Protein AF-A0A6M0AYS4-F1 (afdb_monomer_lite)

Radius of gyration: 24.59 Å; chains: 1; bounding box: 66×60×46 Å

Foldseek 3Di:
DVVVVVVVLVVLLCCLCPVLVHNVLNVVLVVLLVLLVVQLVPPPQLAPDNVVSVVVSVVLNVVLSVLSSQLSNLVSVCVVPVDPVSVVVNVVSVVVNVVSSVCSNVDDVVSVVNSDPVVVVVVVVVVVVVVVVVVVPPDPPPPPPPPPPDDDD

pLDDT: mean 72.35, std 16.55, range [36.09, 94.44]

Sequence (153 aa):
IGSKISNKSEELYQFICQGLEAPQIADILKVAVEQINARYTSSKIPFSERSVASRWLYACTGEVVTLAILLAAVEGAFKRSGSERLYRTVTWAKLNFEQKLERVLSGTPAELVMSSSDTITELISDYSNAIGEIEQTLPGEERELDEMLYCSC

Secondary structure (DSSP, 8-state):
-HHHHHHHHHHHHHIIIII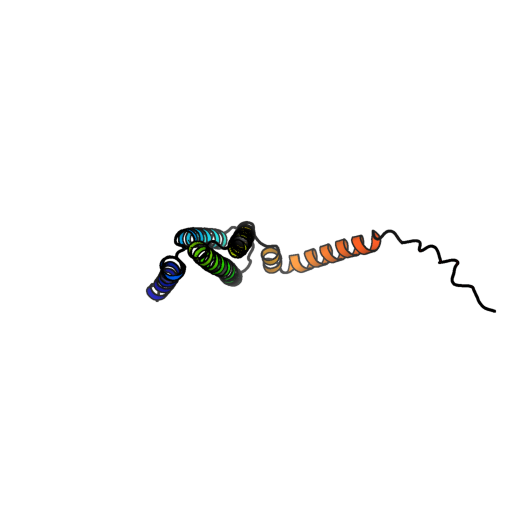SS-HHHHHHHHHHHHHHHHHHHSTT---S-HHHHHHHHHHHHHHHHHHHHHHHHHHHHHHHH--HHHHHHHHHHHHHHHHHHHHHHH--HHHHHHH-HHHHHHHHHHHHHHHHHHHHHS--------TTS----

Structure (mmCIF, N/CA/C/O backbone):
data_AF-A0A6M0AYS4-F1
#
_entry.id   AF-A0A6M0AYS4-F1
#
loop_
_atom_site.group_PDB
_atom_site.id
_atom_site.type_symbol
_atom_site.label_atom_id
_atom_site.label_alt_id
_atom_site.label_comp_id
_atom_site.label_asym_id
_atom_site.label_entity_id
_atom_site.label_seq_id
_atom_site.pdbx_PDB_ins_code
_atom_site.Cartn_x
_atom_site.Cartn_y
_atom_site.Cartn_z
_atom_site.occupancy
_atom_site.B_iso_or_equiv
_atom_site.auth_seq_id
_atom_site.auth_comp_id
_atom_site.auth_asym_id
_atom_site.auth_atom_id
_atom_site.pdbx_PDB_model_num
ATOM 1 N N . ILE A 1 1 ? -16.126 2.113 -22.157 1.00 43.69 1 ILE A N 1
ATOM 2 C CA . ILE A 1 1 ? -15.100 1.264 -21.489 1.00 43.69 1 ILE A CA 1
ATOM 3 C C . ILE A 1 1 ? -14.458 1.982 -20.294 1.00 43.69 1 ILE A C 1
ATOM 5 O O . ILE A 1 1 ? -14.303 1.341 -19.263 1.00 43.69 1 ILE A O 1
ATOM 9 N N . GLY A 1 2 ? -14.196 3.296 -20.362 1.00 42.75 2 GLY A N 1
ATOM 10 C CA . GLY A 1 2 ? -13.631 4.070 -19.239 1.00 42.75 2 GLY A CA 1
ATOM 11 C C . GLY A 1 2 ? -14.426 4.046 -17.919 1.00 42.75 2 GLY A C 1
ATOM 12 O O . GLY A 1 2 ? -13.818 4.029 -16.856 1.00 42.75 2 GLY A O 1
ATOM 13 N N . SER A 1 3 ? -15.761 3.926 -17.954 1.00 36.09 3 SER A N 1
ATOM 14 C CA . SER A 1 3 ? -16.586 3.858 -16.732 1.00 36.09 3 SER A CA 1
ATOM 15 C C . SER A 1 3 ? -16.337 2.608 -15.878 1.00 36.09 3 SER A C 1
ATOM 17 O O . SER A 1 3 ? -16.429 2.677 -14.660 1.00 36.09 3 SER A O 1
ATOM 19 N N . LYS A 1 4 ? -15.960 1.473 -16.485 1.00 47.06 4 LYS A N 1
ATOM 20 C CA . LYS A 1 4 ? -15.700 0.218 -15.752 1.00 47.06 4 LYS A CA 1
ATOM 21 C C . LYS A 1 4 ? -14.367 0.223 -15.002 1.00 47.06 4 LYS A C 1
ATOM 23 O O . LYS A 1 4 ? -14.211 -0.535 -14.053 1.00 47.06 4 LYS A O 1
ATOM 28 N N . ILE A 1 5 ? -13.409 1.044 -15.433 1.00 43.69 5 ILE A N 1
ATOM 29 C CA . ILE A 1 5 ? -12.096 1.162 -14.782 1.00 43.69 5 ILE A CA 1
ATOM 30 C C . ILE A 1 5 ? -12.209 2.061 -13.548 1.00 43.69 5 ILE A C 1
ATOM 32 O O . ILE A 1 5 ? -11.720 1.685 -12.489 1.00 43.69 5 ILE A O 1
ATOM 36 N N . SER A 1 6 ? -12.944 3.174 -13.655 1.00 52.16 6 SER A N 1
ATOM 37 C CA . SER A 1 6 ? -13.211 4.060 -12.514 1.00 52.16 6 SER A CA 1
ATOM 38 C C . SER A 1 6 ? -14.117 3.416 -11.455 1.00 52.16 6 SER A C 1
ATOM 40 O O . SER A 1 6 ? -14.003 3.740 -10.278 1.00 52.16 6 SER A O 1
ATOM 42 N N . ASN A 1 7 ? -14.996 2.484 -11.847 1.00 57.84 7 ASN A N 1
ATOM 43 C CA . ASN A 1 7 ? -15.874 1.795 -10.894 1.00 57.84 7 ASN A CA 1
ATOM 44 C C . ASN A 1 7 ? -15.105 0.837 -9.973 1.00 57.84 7 ASN A C 1
ATOM 46 O O . ASN A 1 7 ? -15.384 0.766 -8.785 1.00 57.84 7 ASN A O 1
ATOM 50 N N . LYS A 1 8 ? -14.095 0.132 -10.499 1.00 65.81 8 LYS A N 1
ATOM 51 C CA . LYS A 1 8 ? -13.308 -0.835 -9.714 1.00 65.81 8 LYS A CA 1
ATOM 52 C C . LYS A 1 8 ? -12.428 -0.169 -8.655 1.00 65.81 8 LYS A C 1
ATOM 54 O O . LYS A 1 8 ? -12.225 -0.742 -7.589 1.00 65.81 8 LYS A O 1
ATOM 59 N N . SER A 1 9 ? -11.905 1.027 -8.936 1.00 71.44 9 SER A N 1
ATOM 60 C CA . SER A 1 9 ? -11.169 1.809 -7.936 1.00 71.44 9 SER A CA 1
ATOM 61 C C . SER A 1 9 ? -12.082 2.307 -6.817 1.00 71.44 9 SER A C 1
ATOM 63 O O . SER A 1 9 ? -11.662 2.330 -5.665 1.00 71.44 9 SER A O 1
ATOM 65 N N . GLU A 1 10 ? -13.330 2.648 -7.144 1.00 78.88 10 GLU A N 1
ATOM 66 C CA . GLU A 1 10 ? -14.333 3.065 -6.162 1.00 78.88 10 GLU A CA 1
ATOM 67 C C . GLU A 1 10 ? -14.785 1.889 -5.283 1.00 78.88 10 GLU A C 1
ATOM 69 O O . GLU A 1 10 ? -14.832 2.015 -4.065 1.00 78.88 10 GLU A O 1
ATOM 74 N N . GLU A 1 11 ? -15.025 0.712 -5.870 1.00 83.25 11 GLU A N 1
ATOM 75 C CA . GLU A 1 11 ? -15.349 -0.516 -5.126 1.00 83.25 11 GLU A CA 1
ATOM 76 C C . GLU A 1 11 ? -14.241 -0.890 -4.128 1.00 83.25 11 GLU A C 1
ATOM 78 O O . GLU A 1 11 ? -14.525 -1.231 -2.979 1.00 83.25 11 GLU A O 1
ATOM 83 N N . LEU A 1 12 ? -12.971 -0.782 -4.536 1.00 79.44 12 LEU A N 1
ATOM 84 C CA . LEU A 1 12 ? -11.834 -1.028 -3.649 1.00 79.44 12 LEU A CA 1
ATOM 85 C C . LEU A 1 12 ? -11.733 0.027 -2.538 1.00 79.44 12 LEU A C 1
ATOM 87 O O . LEU A 1 12 ? -11.491 -0.325 -1.384 1.00 79.44 12 LEU A O 1
ATOM 91 N N . TYR A 1 13 ? -11.939 1.305 -2.866 1.00 83.44 13 TYR A N 1
ATOM 92 C CA . TYR A 1 13 ? -11.960 2.385 -1.879 1.00 83.44 13 TYR A CA 1
ATOM 93 C C . TYR A 1 13 ? -13.054 2.146 -0.833 1.00 83.44 13 TYR A C 1
ATOM 95 O O . TYR A 1 13 ? -12.785 2.167 0.367 1.00 83.44 13 TYR A O 1
ATOM 103 N N . GLN A 1 14 ? -14.270 1.816 -1.273 1.00 85.31 14 GLN A N 1
ATOM 104 C CA . GLN A 1 14 ? -15.378 1.491 -0.377 1.00 85.31 14 GLN A CA 1
ATOM 105 C C . GLN A 1 14 ? -15.103 0.242 0.457 1.00 85.31 14 GLN A C 1
ATOM 107 O O . GLN A 1 14 ? -15.391 0.243 1.651 1.00 85.31 14 GLN A O 1
ATOM 112 N N . PHE A 1 15 ? -14.493 -0.795 -0.118 1.00 86.25 15 PHE A N 1
ATOM 113 C CA . PHE A 1 15 ? -14.103 -1.983 0.636 1.00 86.25 15 PHE A CA 1
ATOM 114 C C . PHE A 1 15 ? -13.111 -1.656 1.764 1.00 86.25 15 PHE A C 1
ATOM 116 O O . PHE A 1 15 ? -13.290 -2.120 2.888 1.00 86.25 15 PHE A O 1
ATOM 123 N N . ILE A 1 16 ? -12.104 -0.816 1.509 1.00 84.25 16 ILE A N 1
ATOM 124 C CA . ILE A 1 16 ? -11.126 -0.414 2.532 1.00 84.25 16 ILE A CA 1
ATOM 125 C C . ILE A 1 16 ? -11.775 0.492 3.594 1.00 84.25 16 ILE A C 1
ATOM 127 O O . ILE A 1 16 ? -11.575 0.292 4.794 1.00 84.25 16 ILE A O 1
ATOM 131 N N . CYS A 1 17 ? -12.584 1.465 3.173 1.00 84.38 17 CYS A N 1
ATOM 132 C CA . CYS A 1 17 ? -13.229 2.417 4.077 1.00 84.38 17 CYS A CA 1
ATOM 133 C C . CYS A 1 17 ? -14.315 1.768 4.944 1.00 84.38 17 CYS A C 1
ATOM 135 O O . CYS A 1 17 ? -14.327 1.963 6.157 1.00 84.38 17 CYS A O 1
ATOM 137 N N . GLN A 1 18 ? -15.226 1.012 4.328 1.00 85.06 18 GLN A N 1
ATOM 138 C CA . GLN A 1 18 ? -16.427 0.474 4.975 1.00 85.06 18 GLN A CA 1
ATOM 139 C C . GLN A 1 18 ? -16.251 -0.978 5.423 1.00 85.06 18 GLN A C 1
ATOM 141 O O . GLN A 1 18 ? -16.728 -1.345 6.489 1.00 85.06 18 GLN A O 1
ATOM 146 N N . GLY A 1 19 ? -15.564 -1.808 4.633 1.00 83.50 19 GLY A N 1
ATOM 147 C CA . GLY A 1 19 ? -15.345 -3.220 4.963 1.00 83.50 19 GLY A CA 1
ATOM 148 C C . GLY A 1 19 ? -14.213 -3.433 5.968 1.00 83.50 19 GLY A C 1
ATOM 149 O O . GLY A 1 19 ? -14.337 -4.254 6.876 1.00 83.50 19 GLY A O 1
ATOM 150 N N . LEU A 1 20 ? -13.110 -2.692 5.822 1.00 84.38 20 LEU A N 1
ATOM 151 C CA . LEU A 1 20 ? -11.934 -2.812 6.693 1.00 84.38 20 LEU A CA 1
ATOM 152 C C . LEU A 1 20 ? -11.854 -1.727 7.779 1.00 84.38 20 LEU A C 1
ATOM 154 O O . LEU A 1 20 ? -10.987 -1.817 8.644 1.00 84.38 20 LEU A O 1
ATOM 158 N N . GLU A 1 21 ? -12.762 -0.743 7.777 1.00 84.56 21 GLU A N 1
ATOM 159 C CA . GLU A 1 21 ? -12.824 0.354 8.765 1.00 84.56 21 GLU A CA 1
ATOM 160 C C . GLU A 1 21 ? -11.510 1.171 8.851 1.00 84.56 21 GLU A C 1
ATOM 162 O O . GLU A 1 21 ? -11.107 1.683 9.909 1.00 84.56 21 GLU A O 1
ATOM 167 N N . ALA A 1 22 ? -10.817 1.298 7.715 1.00 84.94 22 ALA A N 1
ATOM 168 C CA . ALA A 1 22 ? -9.500 1.923 7.611 1.00 84.94 22 ALA A CA 1
ATOM 169 C C . ALA A 1 22 ? -9.455 3.023 6.526 1.00 84.94 22 ALA A C 1
ATOM 171 O O . ALA A 1 22 ? -8.651 2.937 5.596 1.00 84.94 22 ALA A O 1
ATOM 172 N N . PRO A 1 23 ? -10.276 4.089 6.634 1.00 83.75 23 PRO A N 1
ATOM 173 C CA . PRO A 1 23 ? -10.368 5.134 5.605 1.00 83.75 23 PRO A CA 1
ATOM 174 C C . PRO A 1 23 ? -9.036 5.856 5.357 1.00 83.75 23 PRO A C 1
ATOM 176 O O . PRO A 1 23 ? -8.674 6.128 4.218 1.00 83.75 23 PRO A O 1
ATOM 179 N N . GLN A 1 24 ? -8.245 6.051 6.414 1.00 86.12 24 GLN A N 1
ATOM 180 C CA . GLN A 1 24 ? -6.887 6.596 6.338 1.00 86.12 24 GLN A CA 1
ATOM 181 C C . GLN A 1 24 ? -5.971 5.841 5.354 1.00 86.12 24 GLN A C 1
ATOM 183 O O . GLN A 1 24 ? -5.176 6.457 4.649 1.00 86.12 24 GLN A O 1
ATOM 188 N N . ILE A 1 25 ? -6.095 4.512 5.271 1.00 85.44 25 ILE A N 1
ATOM 189 C CA . ILE A 1 25 ? -5.268 3.681 4.390 1.00 85.44 25 ILE A CA 1
ATOM 190 C C . ILE A 1 25 ? -5.730 3.811 2.940 1.00 85.44 25 ILE A C 1
ATOM 192 O O . ILE A 1 25 ? -4.905 3.763 2.031 1.00 85.44 25 ILE A O 1
ATOM 196 N N . ALA A 1 26 ? -7.026 4.029 2.713 1.00 82.50 26 ALA A N 1
ATOM 197 C CA . ALA A 1 26 ? -7.564 4.258 1.379 1.00 82.50 26 ALA A CA 1
ATOM 198 C C . ALA A 1 26 ? -7.024 5.565 0.770 1.00 82.50 26 ALA A C 1
ATOM 200 O O . ALA A 1 26 ? -6.614 5.580 -0.393 1.00 82.50 26 ALA A O 1
ATOM 201 N N . ASP A 1 27 ? -6.946 6.633 1.568 1.00 84.81 27 ASP A N 1
ATOM 202 C CA . ASP A 1 27 ? -6.388 7.917 1.130 1.00 84.81 27 ASP A CA 1
ATOM 203 C C . ASP A 1 27 ? -4.879 7.818 0.863 1.00 84.81 27 ASP A C 1
ATOM 205 O O . ASP A 1 27 ? -4.401 8.269 -0.182 1.00 84.81 27 ASP A O 1
ATOM 209 N N . ILE A 1 28 ? -4.130 7.155 1.754 1.00 87.12 28 ILE A N 1
ATOM 210 C CA . ILE A 1 28 ? -2.697 6.885 1.557 1.00 87.12 28 ILE A CA 1
ATOM 211 C C . ILE A 1 28 ? -2.470 6.083 0.273 1.00 87.12 28 ILE A C 1
ATOM 213 O O . ILE A 1 28 ? -1.588 6.418 -0.519 1.00 87.12 28 ILE A O 1
ATOM 217 N N . LEU A 1 29 ? -3.274 5.043 0.038 1.00 86.50 29 LEU A N 1
ATOM 218 C CA . LEU A 1 29 ? -3.155 4.205 -1.148 1.00 86.50 29 LEU A CA 1
ATOM 219 C C . LEU A 1 29 ? -3.425 5.001 -2.428 1.00 86.50 29 LEU A C 1
ATOM 221 O O . LEU A 1 29 ? -2.702 4.837 -3.409 1.00 86.50 29 LEU A O 1
ATOM 225 N N . LYS A 1 30 ? -4.426 5.885 -2.422 1.00 85.75 30 LYS A N 1
ATOM 226 C CA . LYS A 1 30 ? -4.724 6.749 -3.567 1.00 85.75 30 LYS A CA 1
ATOM 227 C C . LYS A 1 30 ? -3.528 7.636 -3.917 1.00 85.75 30 LYS A C 1
ATOM 229 O O . LYS A 1 30 ? -3.086 7.632 -5.065 1.00 85.75 30 LYS A O 1
ATOM 234 N N . VAL A 1 31 ? -2.961 8.316 -2.920 1.00 86.81 31 VAL A N 1
ATOM 235 C CA . VAL A 1 31 ? -1.774 9.167 -3.099 1.00 86.81 31 VAL A CA 1
ATOM 236 C C . VAL A 1 31 ? -0.576 8.346 -3.584 1.00 86.81 31 VAL A C 1
ATOM 238 O O . VAL A 1 31 ? 0.110 8.752 -4.520 1.00 86.81 31 VAL A O 1
ATOM 241 N N . ALA A 1 32 ? -0.344 7.166 -3.006 1.00 84.94 32 ALA A N 1
ATOM 242 C CA . ALA A 1 32 ? 0.735 6.273 -3.416 1.00 84.94 32 ALA A CA 1
ATOM 243 C C . ALA A 1 32 ? 0.603 5.851 -4.889 1.00 84.94 32 ALA A C 1
ATOM 245 O O . ALA A 1 32 ? 1.562 5.940 -5.651 1.00 84.94 32 ALA A O 1
ATOM 246 N N . VAL A 1 33 ? -0.590 5.438 -5.325 1.00 84.94 33 VAL A N 1
ATOM 247 C CA . VAL A 1 33 ? -0.842 5.039 -6.718 1.00 84.94 33 VAL A CA 1
ATOM 248 C C . VAL A 1 33 ? -0.663 6.213 -7.681 1.00 84.94 33 VAL A C 1
ATOM 250 O O . VAL A 1 33 ? -0.098 6.034 -8.760 1.00 84.94 33 VAL A O 1
ATOM 253 N N . GLU A 1 34 ? -1.094 7.418 -7.307 1.00 84.94 34 GLU A N 1
ATOM 254 C CA . GLU A 1 34 ? -0.867 8.633 -8.098 1.00 84.94 34 GLU A CA 1
ATOM 255 C C . GLU A 1 34 ? 0.630 8.953 -8.242 1.00 84.94 34 GLU A C 1
ATOM 257 O O . GLU A 1 34 ? 1.091 9.212 -9.354 1.00 84.94 34 GLU A O 1
ATOM 262 N N . GLN A 1 35 ? 1.412 8.858 -7.159 1.00 84.12 35 GLN A N 1
ATOM 263 C CA . GLN A 1 35 ? 2.866 9.072 -7.184 1.00 84.12 35 GLN A CA 1
ATOM 264 C C . GLN A 1 35 ? 3.592 8.040 -8.053 1.00 84.12 35 GLN A C 1
ATOM 266 O O . GLN A 1 35 ? 4.464 8.396 -8.851 1.00 84.12 35 GLN A O 1
ATOM 271 N N . ILE A 1 36 ? 3.199 6.770 -7.943 1.00 82.69 36 ILE A N 1
ATOM 272 C CA . ILE A 1 36 ? 3.726 5.686 -8.774 1.00 82.69 36 ILE A CA 1
ATOM 273 C C . ILE A 1 36 ? 3.405 5.976 -10.249 1.00 82.69 36 ILE A C 1
ATOM 275 O O . ILE A 1 36 ? 4.312 6.026 -11.078 1.00 82.69 36 ILE A O 1
ATOM 279 N N . ASN A 1 37 ? 2.145 6.258 -10.590 1.00 82.19 37 ASN A N 1
ATOM 280 C CA . ASN A 1 37 ? 1.752 6.588 -11.964 1.00 82.19 37 ASN A CA 1
ATOM 281 C C . ASN A 1 37 ? 2.511 7.804 -12.517 1.00 82.19 37 ASN A C 1
ATOM 283 O O . ASN A 1 37 ? 2.970 7.772 -13.660 1.00 82.19 37 ASN A O 1
ATOM 287 N N . ALA A 1 38 ? 2.676 8.862 -11.719 1.00 82.12 38 ALA A N 1
ATOM 288 C CA . ALA A 1 38 ? 3.408 10.061 -12.118 1.00 82.12 38 ALA A CA 1
ATOM 289 C C . ALA A 1 38 ? 4.877 9.746 -12.437 1.00 82.12 38 ALA A C 1
ATOM 291 O O . ALA A 1 38 ? 5.388 10.196 -13.467 1.00 82.12 38 ALA A O 1
ATOM 292 N N . ARG A 1 39 ? 5.535 8.917 -11.616 1.00 77.44 39 ARG A N 1
ATOM 293 C CA . ARG A 1 39 ? 6.903 8.438 -11.861 1.00 77.44 39 ARG A CA 1
ATOM 294 C C . ARG A 1 39 ? 6.995 7.669 -13.178 1.00 77.44 39 ARG A C 1
ATOM 296 O O . ARG A 1 39 ? 7.875 7.968 -13.978 1.00 77.44 39 ARG A O 1
ATOM 303 N N . TYR A 1 40 ? 6.064 6.741 -13.423 1.00 72.75 40 TYR A N 1
ATOM 304 C CA . TYR A 1 40 ? 6.088 5.872 -14.606 1.00 72.75 40 TYR A CA 1
ATOM 305 C C . TYR A 1 40 ? 5.559 6.519 -15.904 1.00 72.75 40 TYR A C 1
ATOM 307 O O . TYR A 1 40 ? 5.745 5.976 -16.993 1.00 72.75 40 TYR A O 1
ATOM 315 N N . THR A 1 41 ? 4.931 7.691 -15.810 1.00 72.12 41 THR A N 1
ATOM 316 C CA . THR A 1 41 ? 4.454 8.458 -16.977 1.00 72.12 41 THR A CA 1
ATOM 317 C C . THR A 1 41 ? 5.400 9.603 -17.345 1.00 72.12 41 THR A C 1
ATOM 319 O O . THR A 1 41 ? 5.444 10.025 -18.501 1.00 72.12 41 THR A O 1
ATOM 322 N N . SER A 1 42 ? 6.186 10.099 -16.386 1.00 68.12 42 SER A N 1
ATOM 323 C CA . SER A 1 42 ? 7.205 11.120 -16.634 1.00 68.12 42 SER A CA 1
ATOM 324 C C . SER A 1 42 ? 8.345 10.529 -17.473 1.00 68.12 42 SER A C 1
ATOM 326 O O . SER A 1 42 ? 8.872 9.476 -17.132 1.00 68.12 42 SER A O 1
ATOM 328 N N . SER A 1 43 ? 8.758 11.205 -18.554 1.00 54.50 43 SER A N 1
ATOM 329 C CA . SER A 1 43 ? 9.763 10.770 -19.557 1.00 54.50 43 SER A CA 1
ATOM 330 C C . SER A 1 43 ? 11.192 10.484 -19.043 1.00 54.50 43 SER A C 1
ATOM 332 O O . SER A 1 43 ? 12.134 10.497 -19.827 1.00 54.50 43 SER A O 1
ATOM 334 N N . LYS A 1 44 ? 11.391 10.260 -17.741 1.00 56.16 44 LYS A N 1
ATOM 335 C CA . LYS A 1 44 ? 12.695 10.054 -17.090 1.00 56.16 44 LYS A CA 1
ATOM 336 C C . LYS A 1 44 ? 13.025 8.592 -16.772 1.00 56.16 44 LYS A C 1
ATOM 338 O O . LYS A 1 44 ? 14.013 8.342 -16.090 1.00 56.16 44 LYS A O 1
ATOM 343 N N . ILE A 1 45 ? 12.217 7.632 -17.209 1.00 58.22 45 ILE A N 1
ATOM 344 C CA . ILE A 1 45 ? 12.446 6.226 -16.860 1.00 58.22 45 ILE A CA 1
ATOM 345 C C . ILE A 1 45 ? 13.327 5.585 -17.932 1.00 58.22 45 ILE A C 1
ATOM 347 O O . ILE A 1 45 ? 13.038 5.769 -19.116 1.00 58.22 45 ILE A O 1
ATOM 351 N N . PRO A 1 46 ? 14.346 4.800 -17.552 1.00 57.41 46 PRO A N 1
ATOM 352 C CA . PRO A 1 46 ? 15.282 4.186 -18.488 1.00 57.41 46 PRO A CA 1
ATOM 353 C C . PRO A 1 46 ? 14.694 3.001 -19.275 1.00 57.41 46 PRO A C 1
ATOM 355 O O . PRO A 1 46 ? 15.445 2.222 -19.843 1.00 57.41 46 PRO A O 1
ATOM 358 N N . PHE A 1 47 ? 13.369 2.833 -19.353 1.00 57.69 47 PHE A N 1
ATOM 359 C CA . PHE A 1 47 ? 12.808 1.742 -20.145 1.00 57.69 47 PHE A CA 1
ATOM 360 C C . PHE A 1 47 ? 12.873 2.062 -21.637 1.00 57.69 47 PHE A C 1
ATOM 362 O O . PHE A 1 47 ? 12.249 3.012 -22.113 1.00 57.69 47 PHE A O 1
ATOM 369 N N . SER A 1 48 ? 13.566 1.202 -22.377 1.00 58.69 48 SER A N 1
ATOM 370 C CA . SER A 1 48 ? 13.607 1.194 -23.842 1.00 58.69 48 SER A CA 1
ATOM 371 C C . SER A 1 48 ? 12.220 0.996 -24.473 1.00 58.69 48 SER A C 1
ATOM 373 O O . SER A 1 48 ? 11.952 1.531 -25.549 1.00 58.69 48 SER A O 1
ATOM 375 N N . GLU A 1 49 ? 11.306 0.298 -23.784 1.00 64.38 49 GLU A N 1
ATOM 376 C CA . GLU A 1 49 ? 9.952 0.005 -24.264 1.00 64.38 49 GLU A CA 1
ATOM 377 C C . GLU A 1 49 ? 8.834 0.407 -23.285 1.00 64.38 49 GLU A C 1
ATOM 379 O O . GLU A 1 49 ? 8.797 0.027 -22.111 1.00 64.38 49 GLU A O 1
ATOM 384 N N . ARG A 1 50 ? 7.820 1.104 -23.814 1.00 66.88 50 ARG A N 1
ATOM 385 C CA . ARG A 1 50 ? 6.631 1.559 -23.067 1.00 66.88 50 ARG A CA 1
ATOM 386 C C . ARG A 1 50 ? 5.757 0.407 -22.538 1.00 66.88 50 ARG A C 1
ATOM 388 O O . ARG A 1 50 ? 5.080 0.555 -21.519 1.00 66.88 50 ARG A O 1
ATOM 395 N N . SER A 1 51 ? 5.759 -0.736 -23.223 1.00 69.25 51 SER A N 1
ATOM 396 C CA . SER A 1 51 ? 5.060 -1.971 -22.831 1.00 69.25 51 SER A CA 1
ATOM 397 C C . SER A 1 51 ? 5.634 -2.563 -21.536 1.00 69.25 51 SER A C 1
ATOM 399 O O . SER A 1 51 ? 4.877 -2.937 -20.637 1.00 69.25 51 SER A O 1
ATOM 401 N N . VAL A 1 52 ? 6.964 -2.585 -21.410 1.00 69.69 52 VAL A N 1
ATOM 402 C CA . VAL A 1 52 ? 7.690 -3.067 -20.227 1.00 69.69 52 VAL A CA 1
ATOM 403 C C . VAL A 1 52 ? 7.445 -2.142 -19.038 1.00 69.69 52 VAL A C 1
ATOM 405 O O . VAL A 1 52 ? 7.079 -2.626 -17.966 1.00 69.69 52 VAL A O 1
ATOM 408 N N . ALA A 1 53 ? 7.514 -0.825 -19.257 1.00 68.81 53 ALA A N 1
ATOM 409 C CA . ALA A 1 53 ? 7.187 0.181 -18.246 1.00 68.81 53 ALA A CA 1
ATOM 410 C C . ALA A 1 53 ? 5.756 0.016 -17.698 1.00 68.81 53 ALA A C 1
ATOM 412 O O . ALA A 1 53 ? 5.539 0.056 -16.490 1.00 68.81 53 ALA A O 1
ATOM 413 N N . SER A 1 54 ? 4.783 -0.238 -18.581 1.00 71.56 54 SER A N 1
ATOM 414 C CA . SER A 1 54 ? 3.379 -0.438 -18.189 1.00 71.56 54 SER A CA 1
ATOM 415 C C . SER A 1 54 ? 3.189 -1.716 -17.370 1.00 71.56 54 SER A C 1
ATOM 417 O O . SER A 1 54 ? 2.490 -1.712 -16.360 1.00 71.56 54 SER A O 1
ATOM 419 N N . ARG A 1 55 ? 3.827 -2.825 -17.769 1.00 75.50 55 ARG A N 1
ATOM 420 C CA . ARG A 1 55 ? 3.751 -4.090 -17.022 1.00 75.50 55 ARG A CA 1
ATOM 421 C C . ARG A 1 55 ? 4.378 -3.965 -15.634 1.00 75.50 55 ARG A C 1
ATOM 423 O O . ARG A 1 55 ? 3.826 -4.490 -14.671 1.00 75.50 55 ARG A O 1
ATOM 430 N N . TRP A 1 56 ? 5.504 -3.265 -15.542 1.00 76.69 56 TRP A N 1
ATOM 431 C CA . TRP A 1 56 ? 6.190 -3.026 -14.280 1.00 76.69 56 TRP A CA 1
ATOM 432 C C . TRP A 1 56 ? 5.377 -2.127 -13.346 1.00 76.69 56 TRP A C 1
ATOM 434 O O . TRP A 1 56 ? 5.191 -2.463 -12.180 1.00 76.69 56 TRP A O 1
ATOM 444 N N . LEU A 1 57 ? 4.785 -1.060 -13.890 1.00 79.69 57 LEU A N 1
ATOM 445 C CA . LEU A 1 57 ? 3.819 -0.224 -13.184 1.00 79.69 57 LEU A CA 1
ATOM 446 C C . LEU A 1 57 ? 2.697 -1.073 -12.567 1.00 79.69 57 LEU A C 1
ATOM 448 O O . LEU A 1 57 ? 2.463 -0.986 -11.366 1.00 79.69 57 LEU A O 1
ATOM 452 N N . TYR A 1 58 ? 2.053 -1.951 -13.344 1.00 82.25 58 TYR A N 1
ATOM 453 C CA . TYR A 1 58 ? 0.989 -2.810 -12.814 1.00 82.25 58 TYR A CA 1
ATOM 454 C C . TYR A 1 58 ? 1.473 -3.779 -11.730 1.00 82.25 58 TYR A C 1
ATOM 456 O O . TYR A 1 58 ? 0.760 -3.978 -10.745 1.00 82.25 58 TYR A O 1
ATOM 464 N N . ALA A 1 59 ? 2.666 -4.359 -11.880 1.00 81.62 59 ALA A N 1
ATOM 465 C CA . ALA A 1 59 ? 3.243 -5.249 -10.875 1.00 81.62 59 ALA A CA 1
ATOM 466 C C . ALA A 1 59 ? 3.513 -4.503 -9.557 1.00 81.62 59 ALA A C 1
ATOM 468 O O . ALA A 1 59 ? 3.026 -4.916 -8.50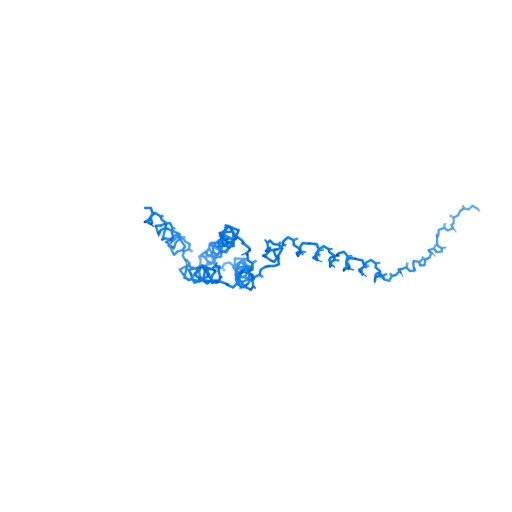4 1.00 81.62 59 ALA A O 1
ATOM 469 N N . CYS A 1 60 ? 4.200 -3.359 -9.620 1.00 80.31 60 CYS A N 1
ATOM 470 C CA . CYS A 1 60 ? 4.491 -2.540 -8.446 1.00 80.31 60 CYS A CA 1
ATOM 471 C C . CYS A 1 60 ? 3.220 -2.021 -7.773 1.00 80.31 60 CYS A C 1
ATOM 473 O O . CYS A 1 60 ? 3.087 -2.105 -6.553 1.00 80.31 60 CYS A O 1
ATOM 475 N N . THR A 1 61 ? 2.263 -1.515 -8.556 1.00 84.31 61 THR A N 1
ATOM 476 C CA . THR A 1 61 ? 0.974 -1.064 -8.029 1.00 84.31 61 THR A CA 1
ATOM 477 C C . THR A 1 61 ? 0.226 -2.211 -7.352 1.00 84.31 61 THR A C 1
ATOM 479 O O . THR A 1 61 ? -0.297 -2.019 -6.259 1.00 84.31 61 THR A O 1
ATOM 482 N N . GLY A 1 62 ? 0.207 -3.412 -7.939 1.00 85.12 62 GLY A N 1
ATOM 483 C CA . GLY A 1 62 ? -0.449 -4.580 -7.347 1.00 85.12 62 GLY A CA 1
ATOM 484 C C . GLY A 1 62 ? 0.146 -4.986 -5.996 1.00 85.12 62 GLY A C 1
ATOM 485 O O . GLY A 1 62 ? -0.594 -5.245 -5.045 1.00 85.12 62 GLY A O 1
ATOM 486 N N . GLU A 1 63 ? 1.473 -4.986 -5.876 1.00 86.00 63 GLU A N 1
ATOM 487 C CA . GLU A 1 63 ? 2.159 -5.302 -4.619 1.00 86.00 63 GLU A CA 1
ATOM 488 C C . GLU A 1 63 ? 1.874 -4.260 -3.526 1.00 86.00 63 GLU A C 1
ATOM 490 O O . GLU A 1 63 ? 1.537 -4.626 -2.398 1.00 86.00 63 GLU A O 1
ATOM 495 N N . VAL A 1 64 ? 1.938 -2.967 -3.864 1.00 88.00 64 VAL A N 1
ATOM 496 C CA . VAL A 1 64 ? 1.637 -1.867 -2.929 1.00 88.00 64 VAL A CA 1
ATOM 497 C C . VAL A 1 64 ? 0.176 -1.916 -2.477 1.00 88.00 64 VAL A C 1
ATOM 499 O O . VAL A 1 64 ? -0.102 -1.799 -1.284 1.00 88.00 64 VAL A O 1
ATOM 502 N N . VAL A 1 65 ? -0.759 -2.161 -3.401 1.00 88.25 65 VAL A N 1
ATOM 503 C CA . VAL A 1 65 ? -2.188 -2.325 -3.089 1.00 88.25 65 VAL A CA 1
ATOM 504 C C . VAL A 1 65 ? -2.412 -3.517 -2.158 1.00 88.25 65 VAL A C 1
ATOM 506 O O . VAL A 1 65 ? -3.161 -3.404 -1.192 1.00 88.25 65 VAL A O 1
ATOM 509 N N . THR A 1 66 ? -1.746 -4.646 -2.400 1.00 89.88 66 THR A N 1
ATOM 510 C CA . THR A 1 66 ? -1.902 -5.850 -1.567 1.00 89.88 66 THR A CA 1
ATOM 511 C C . THR A 1 66 ? -1.430 -5.604 -0.134 1.00 89.88 66 THR A C 1
ATOM 513 O O . THR A 1 66 ? -2.122 -5.968 0.818 1.00 89.88 66 THR A O 1
ATOM 516 N N . LEU A 1 67 ? -0.287 -4.930 0.035 1.00 90.00 67 LEU A N 1
ATOM 517 C CA . LEU A 1 67 ? 0.221 -4.549 1.355 1.00 90.00 67 LEU A CA 1
ATOM 518 C C . LEU A 1 67 ? -0.681 -3.520 2.046 1.00 90.00 67 LEU A C 1
ATOM 520 O O . LEU A 1 67 ? -0.902 -3.630 3.250 1.00 90.00 67 LEU A O 1
ATOM 524 N N . ALA A 1 68 ? -1.255 -2.571 1.303 1.00 88.81 68 ALA A N 1
ATOM 525 C CA . ALA A 1 68 ? -2.216 -1.615 1.848 1.00 88.81 68 ALA A CA 1
ATOM 526 C C . ALA A 1 68 ? -3.503 -2.300 2.332 1.00 88.81 68 ALA A C 1
ATOM 528 O O . ALA A 1 68 ? -3.984 -1.996 3.420 1.00 88.81 68 ALA A O 1
ATOM 529 N N . ILE A 1 69 ? -4.040 -3.260 1.572 1.00 90.00 69 ILE A N 1
ATOM 530 C CA . ILE A 1 69 ? -5.213 -4.048 1.987 1.00 90.00 69 ILE A CA 1
ATOM 531 C C . ILE A 1 69 ? -4.895 -4.849 3.254 1.00 90.00 69 ILE A C 1
ATOM 533 O O . ILE A 1 69 ? -5.703 -4.875 4.182 1.00 90.00 69 ILE A O 1
ATOM 537 N N . LEU A 1 70 ? -3.716 -5.475 3.319 1.00 92.69 70 LEU A N 1
ATOM 538 C CA . LEU A 1 70 ? -3.275 -6.198 4.510 1.00 92.69 70 LEU A CA 1
ATOM 539 C C . LEU A 1 70 ? -3.175 -5.265 5.723 1.00 92.69 70 LEU A C 1
ATOM 541 O O . LEU A 1 70 ? -3.700 -5.589 6.786 1.00 92.69 70 LEU A O 1
ATOM 545 N N . LEU A 1 71 ? -2.547 -4.099 5.558 1.00 91.94 71 LEU A N 1
ATOM 546 C CA . LEU A 1 71 ? -2.434 -3.091 6.608 1.00 91.94 71 LEU A CA 1
ATOM 547 C C . LEU A 1 71 ? -3.816 -2.634 7.089 1.00 91.94 71 LEU A C 1
ATOM 549 O O . LEU A 1 71 ? -4.078 -2.664 8.287 1.00 91.94 71 LEU A O 1
ATOM 553 N N . ALA A 1 72 ? -4.720 -2.304 6.165 1.00 90.31 72 ALA A N 1
ATOM 554 C CA . ALA A 1 72 ? -6.094 -1.923 6.477 1.00 90.31 72 ALA A CA 1
ATOM 555 C C . ALA A 1 72 ? -6.836 -3.015 7.264 1.00 90.31 72 ALA A C 1
ATOM 557 O O . ALA A 1 72 ? -7.492 -2.725 8.264 1.00 90.31 72 ALA A O 1
ATOM 558 N N . ALA A 1 73 ? -6.701 -4.280 6.857 1.00 90.50 73 ALA A N 1
ATOM 559 C CA . ALA A 1 73 ? -7.362 -5.397 7.521 1.00 90.50 73 ALA A CA 1
ATOM 560 C C . ALA A 1 73 ? -6.856 -5.605 8.955 1.00 90.50 73 ALA A C 1
ATOM 562 O O . ALA A 1 73 ? -7.654 -5.815 9.873 1.00 90.50 73 ALA A O 1
ATOM 563 N N . VAL A 1 74 ? -5.539 -5.528 9.159 1.00 92.00 74 VAL A N 1
ATOM 564 C CA . VAL A 1 74 ? -4.932 -5.705 10.482 1.00 92.00 74 VAL A CA 1
ATOM 565 C C . VAL A 1 74 ? -5.193 -4.485 11.372 1.00 92.00 74 VAL A C 1
ATOM 567 O O . VAL A 1 74 ? -5.487 -4.668 12.552 1.00 92.00 74 VAL A O 1
ATOM 570 N N . GLU A 1 75 ? -5.169 -3.260 10.836 1.00 90.00 75 GLU A N 1
ATOM 571 C CA . GLU A 1 75 ? -5.554 -2.050 11.578 1.00 90.00 75 GLU A CA 1
ATOM 572 C C . GLU A 1 75 ? -7.012 -2.111 12.037 1.00 90.00 75 GLU A C 1
ATOM 574 O O . GLU A 1 75 ? -7.292 -1.869 13.212 1.00 90.00 75 GLU A O 1
ATOM 579 N N . GLY A 1 76 ? -7.938 -2.486 11.150 1.00 87.75 76 GLY A N 1
ATOM 580 C CA . GLY A 1 76 ? -9.343 -2.679 11.507 1.00 87.75 76 GLY A CA 1
ATOM 581 C C . GLY A 1 76 ? -9.518 -3.754 12.584 1.00 87.75 76 GLY A C 1
ATOM 582 O O . GLY A 1 76 ? -10.218 -3.552 13.576 1.00 87.75 76 GLY A O 1
ATOM 583 N N . ALA A 1 77 ? -8.823 -4.889 12.451 1.00 88.12 77 ALA A N 1
ATOM 584 C CA . ALA A 1 77 ? -8.848 -5.953 13.456 1.00 88.12 77 ALA A CA 1
ATOM 585 C C . ALA A 1 77 ? -8.261 -5.511 14.808 1.00 88.12 77 ALA A C 1
ATOM 587 O O . ALA A 1 77 ? -8.784 -5.884 15.864 1.00 88.12 77 ALA A O 1
ATOM 588 N N . PHE A 1 78 ? -7.199 -4.704 14.797 1.00 89.69 78 PHE A N 1
ATOM 589 C CA . PHE A 1 78 ? -6.609 -4.139 16.005 1.00 89.69 78 PHE A CA 1
ATOM 590 C C . PHE A 1 78 ? -7.564 -3.158 16.688 1.00 89.69 78 PHE A C 1
ATOM 592 O O . PHE A 1 78 ? -7.800 -3.306 17.883 1.00 89.69 78 PHE A O 1
ATOM 599 N N . LYS A 1 79 ? -8.192 -2.233 15.946 1.00 87.31 79 LYS A N 1
ATOM 600 C CA . LYS A 1 79 ? -9.183 -1.286 16.495 1.00 87.31 79 LYS A CA 1
ATOM 601 C C . LYS A 1 79 ? -10.332 -1.996 17.220 1.00 87.31 79 LYS A C 1
ATOM 603 O O . LYS A 1 79 ? -10.784 -1.514 18.252 1.00 87.31 79 LYS A O 1
ATOM 608 N N . ARG A 1 80 ? -10.781 -3.150 16.710 1.00 85.69 80 ARG A N 1
ATOM 609 C CA . ARG A 1 80 ? -11.874 -3.934 17.314 1.00 85.69 80 ARG A CA 1
ATOM 610 C C . ARG A 1 80 ? -11.469 -4.748 18.544 1.00 85.69 80 ARG A C 1
ATOM 612 O O . ARG A 1 80 ? -12.314 -5.007 19.392 1.00 85.69 80 ARG A O 1
ATOM 619 N N . SER A 1 81 ? -10.218 -5.199 18.626 1.00 87.94 81 SER A N 1
ATOM 620 C CA . SER A 1 81 ? -9.785 -6.175 19.643 1.00 87.94 81 SER A CA 1
ATOM 621 C C . SER A 1 81 ? -8.802 -5.632 20.681 1.00 87.94 81 SER A C 1
ATOM 623 O O . SER A 1 81 ? -8.717 -6.188 21.772 1.00 87.94 81 SER A O 1
ATOM 625 N N . GLY A 1 82 ? -8.023 -4.599 20.350 1.00 85.62 82 GLY A N 1
ATOM 626 C CA . GLY A 1 82 ? -6.992 -4.024 21.219 1.00 85.62 82 GLY A CA 1
ATOM 627 C C . GLY A 1 82 ? -5.836 -4.969 21.574 1.00 85.62 82 GLY A C 1
ATOM 628 O O . GLY A 1 82 ? -5.108 -4.707 22.525 1.00 85.62 82 GLY A O 1
ATOM 629 N N . SER A 1 83 ? -5.659 -6.088 20.861 1.00 91.88 83 SER A N 1
ATOM 630 C CA . SER A 1 83 ? -4.644 -7.093 21.210 1.00 91.88 83 SER A CA 1
ATOM 631 C C . SER A 1 83 ? -3.215 -6.621 20.915 1.00 91.88 83 SER A C 1
ATOM 633 O O . SER A 1 83 ? -2.903 -6.219 19.795 1.00 91.88 83 SER A O 1
ATOM 635 N N . GLU A 1 84 ? -2.306 -6.814 21.874 1.00 88.62 84 GLU A N 1
ATOM 636 C CA . GLU A 1 84 ? -0.865 -6.548 21.727 1.00 88.62 84 GLU A CA 1
ATOM 637 C C . GLU A 1 84 ? -0.225 -7.320 20.555 1.00 88.62 84 GLU A C 1
ATOM 639 O O . GLU A 1 84 ? 0.660 -6.823 19.859 1.00 88.62 84 GLU A O 1
ATOM 644 N N . ARG A 1 85 ? -0.702 -8.540 20.268 1.00 89.81 85 ARG A N 1
ATOM 645 C CA . ARG A 1 85 ? -0.226 -9.315 19.110 1.00 89.81 85 ARG A CA 1
ATOM 646 C C . ARG A 1 85 ? -0.569 -8.611 17.799 1.00 89.81 85 ARG A C 1
ATOM 648 O O . ARG A 1 85 ? 0.269 -8.556 16.903 1.00 89.81 85 ARG A O 1
ATOM 655 N N . LEU A 1 86 ? -1.782 -8.071 17.703 1.00 90.06 86 LEU A N 1
ATOM 656 C CA . LEU A 1 86 ? -2.233 -7.339 16.526 1.00 90.06 86 LEU A CA 1
ATOM 657 C C . LEU A 1 86 ? -1.512 -6.001 16.395 1.00 90.06 86 LEU A C 1
ATOM 659 O O . LEU A 1 86 ? -1.164 -5.644 15.278 1.00 90.06 86 LEU A O 1
ATOM 663 N N . TYR A 1 87 ? -1.178 -5.326 17.497 1.00 89.38 87 TYR A N 1
ATOM 664 C CA . TYR A 1 87 ? -0.335 -4.127 17.461 1.00 89.38 87 TYR A CA 1
ATOM 665 C C . TYR A 1 87 ? 1.026 -4.384 16.786 1.00 89.38 87 TYR A C 1
ATOM 667 O O . TYR A 1 87 ? 1.457 -3.630 15.907 1.00 89.38 87 TYR A O 1
ATOM 675 N N . ARG A 1 88 ? 1.679 -5.505 17.123 1.00 91.69 88 ARG A N 1
ATOM 676 C CA . ARG A 1 88 ? 2.928 -5.924 16.462 1.00 91.69 88 ARG A CA 1
ATOM 677 C C . ARG A 1 88 ? 2.717 -6.224 14.981 1.00 91.69 88 ARG A C 1
ATOM 679 O O . ARG A 1 88 ? 3.549 -5.847 14.160 1.00 91.69 88 ARG A O 1
ATOM 686 N N . THR A 1 89 ? 1.605 -6.868 14.627 1.00 92.12 89 THR A N 1
ATOM 687 C CA . THR A 1 89 ? 1.267 -7.146 13.224 1.00 92.12 89 THR A CA 1
ATOM 688 C C . THR A 1 89 ? 0.969 -5.866 12.439 1.00 92.12 89 THR A C 1
ATOM 690 O O . THR A 1 89 ? 1.432 -5.760 11.309 1.00 92.12 89 THR A O 1
ATOM 693 N N . VAL A 1 90 ? 0.276 -4.879 13.024 1.00 91.81 90 VAL A N 1
ATOM 694 C CA . VAL A 1 90 ? 0.059 -3.556 12.409 1.00 91.81 90 VAL A CA 1
ATOM 695 C C . VAL A 1 90 ? 1.401 -2.888 12.144 1.00 91.81 90 VAL A C 1
ATOM 697 O O . VAL A 1 90 ? 1.664 -2.464 11.024 1.00 91.81 90 VAL A O 1
ATOM 700 N N . THR A 1 91 ? 2.275 -2.850 13.152 1.00 91.38 91 THR A N 1
ATOM 701 C CA . THR A 1 91 ? 3.609 -2.247 13.027 1.00 91.38 91 THR A CA 1
ATOM 702 C C . THR A 1 91 ? 4.424 -2.914 11.918 1.00 91.38 91 THR A C 1
ATOM 704 O O . THR A 1 91 ? 5.003 -2.231 11.076 1.00 91.38 91 THR A O 1
ATOM 707 N N . TRP A 1 92 ? 4.425 -4.250 11.867 1.00 94.44 92 TRP A N 1
ATOM 708 C CA . TRP A 1 92 ? 5.097 -5.001 10.808 1.00 94.44 92 TRP A CA 1
ATOM 709 C C . TRP A 1 92 ? 4.497 -4.711 9.426 1.00 94.44 92 TRP A C 1
ATOM 711 O O . TRP A 1 92 ? 5.240 -4.437 8.485 1.00 94.44 92 TRP A O 1
ATOM 721 N N . ALA A 1 93 ? 3.168 -4.728 9.291 1.00 92.44 93 ALA A N 1
ATOM 722 C CA . ALA A 1 93 ? 2.493 -4.477 8.018 1.00 92.44 93 ALA A CA 1
ATOM 723 C C . ALA A 1 93 ? 2.762 -3.055 7.509 1.00 92.44 93 ALA A C 1
ATOM 725 O O . ALA A 1 93 ? 3.032 -2.866 6.324 1.00 92.44 93 ALA A O 1
ATOM 726 N N . LYS A 1 94 ? 2.764 -2.072 8.417 1.00 92.12 94 LYS A N 1
ATOM 727 C CA . LYS A 1 94 ? 3.064 -0.674 8.112 1.00 92.12 94 LYS A CA 1
ATOM 728 C C . LYS A 1 94 ? 4.493 -0.507 7.606 1.00 92.12 94 LYS A C 1
ATOM 730 O O . LYS A 1 94 ? 4.687 0.077 6.546 1.00 92.12 94 LYS A O 1
ATOM 735 N N . LEU A 1 95 ? 5.468 -1.096 8.301 1.00 91.44 95 LEU A N 1
ATOM 736 C CA . LEU A 1 95 ? 6.869 -1.048 7.886 1.00 91.44 95 LEU A CA 1
ATOM 737 C C . LEU A 1 95 ? 7.067 -1.656 6.490 1.00 91.44 95 LEU A C 1
ATOM 739 O O . LEU A 1 95 ? 7.738 -1.065 5.651 1.00 91.44 95 LEU A O 1
ATOM 743 N N . ASN A 1 96 ? 6.456 -2.813 6.218 1.00 91.56 96 ASN A N 1
ATOM 744 C CA . ASN A 1 96 ? 6.564 -3.462 4.909 1.00 91.56 96 ASN A CA 1
ATOM 745 C C . ASN A 1 96 ? 5.911 -2.627 3.802 1.00 91.56 96 ASN A C 1
ATOM 747 O O . ASN A 1 96 ? 6.458 -2.533 2.704 1.00 91.56 96 ASN A O 1
ATOM 751 N N . PHE A 1 97 ? 4.758 -2.014 4.081 1.00 91.12 97 PHE A N 1
ATOM 752 C CA . PHE A 1 97 ? 4.098 -1.107 3.147 1.00 91.12 97 PHE A CA 1
ATOM 753 C C . PHE A 1 97 ? 4.982 0.104 2.820 1.00 91.12 97 PHE A C 1
ATOM 755 O O . PHE A 1 97 ? 5.218 0.383 1.646 1.00 91.12 97 PHE A O 1
ATOM 762 N N . GLU A 1 98 ? 5.515 0.780 3.840 1.00 89.81 98 GLU A N 1
ATOM 763 C CA . GLU A 1 98 ? 6.367 1.965 3.683 1.00 89.81 98 GLU A CA 1
ATOM 764 C C . GLU A 1 98 ? 7.663 1.637 2.935 1.00 89.81 98 GLU A C 1
ATOM 766 O O . GLU A 1 98 ? 7.969 2.284 1.935 1.00 89.81 98 GLU A O 1
ATOM 771 N N . GLN A 1 99 ? 8.373 0.578 3.338 1.00 89.31 99 GLN A N 1
ATOM 772 C CA . GLN A 1 99 ? 9.593 0.121 2.663 1.00 89.31 99 GLN A CA 1
ATOM 773 C C . GLN A 1 99 ? 9.339 -0.227 1.197 1.00 89.31 99 GLN A C 1
ATOM 775 O O . GLN A 1 99 ? 10.151 0.074 0.318 1.00 89.31 99 GLN A O 1
ATOM 780 N N . LYS A 1 100 ? 8.208 -0.881 0.908 1.00 88.44 100 LYS A N 1
ATOM 781 C CA . LYS A 1 100 ? 7.865 -1.241 -0.464 1.00 88.44 100 LYS A CA 1
ATOM 782 C C . LYS A 1 100 ? 7.525 -0.006 -1.288 1.00 88.44 100 LYS A C 1
ATOM 784 O O . LYS A 1 100 ? 7.989 0.093 -2.421 1.00 88.44 100 LYS A O 1
ATOM 789 N N . LEU A 1 101 ? 6.752 0.923 -0.730 1.00 87.75 101 LEU A N 1
ATOM 790 C CA . LEU A 1 101 ? 6.405 2.174 -1.390 1.00 87.75 101 LEU A CA 1
ATOM 791 C C . LEU A 1 101 ? 7.661 2.990 -1.703 1.00 87.75 101 LEU A C 1
ATOM 793 O O . LEU A 1 101 ? 7.851 3.394 -2.847 1.00 87.75 101 LEU A O 1
ATOM 797 N N . GLU A 1 102 ? 8.553 3.153 -0.728 1.00 87.50 102 GLU A N 1
ATOM 798 C CA . GLU A 1 102 ? 9.827 3.842 -0.914 1.00 87.50 102 GLU A CA 1
ATOM 799 C C . GLU A 1 102 ? 10.651 3.183 -2.020 1.00 87.50 102 GLU A C 1
ATOM 801 O O . GLU A 1 102 ? 11.090 3.866 -2.938 1.00 87.50 102 GLU A O 1
ATOM 806 N N . ARG A 1 103 ? 10.785 1.852 -2.004 1.00 84.44 103 ARG A N 1
ATOM 807 C CA . ARG A 1 103 ? 11.506 1.093 -3.036 1.00 84.44 103 ARG A CA 1
ATOM 808 C C . ARG A 1 103 ? 10.911 1.269 -4.437 1.00 84.44 103 ARG A C 1
ATOM 810 O O . ARG A 1 103 ? 11.648 1.314 -5.418 1.00 84.44 103 ARG A O 1
ATOM 817 N N . VAL A 1 104 ? 9.587 1.357 -4.556 1.00 83.75 104 VAL A N 1
ATOM 818 C CA . VAL A 1 104 ? 8.920 1.608 -5.844 1.00 83.75 104 VAL A CA 1
ATOM 819 C C . VAL A 1 104 ? 9.109 3.058 -6.299 1.00 83.75 104 VAL A C 1
ATOM 821 O O . VAL A 1 104 ? 9.160 3.309 -7.502 1.00 83.75 104 VAL A O 1
ATOM 824 N N . LEU A 1 105 ? 9.218 4.019 -5.381 1.00 82.38 105 LEU A N 1
ATOM 825 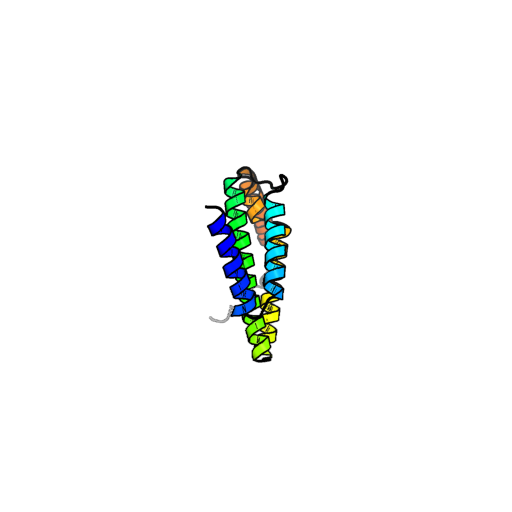C CA . LEU A 1 105 ? 9.406 5.436 -5.710 1.00 82.38 105 LEU A CA 1
ATOM 826 C C . LEU A 1 105 ? 10.873 5.800 -5.983 1.00 82.38 105 LEU A C 1
ATOM 828 O O . LEU A 1 105 ? 11.139 6.609 -6.872 1.00 82.38 105 LEU A O 1
ATOM 832 N N . SER A 1 106 ? 11.822 5.190 -5.271 1.00 80.56 106 SER A N 1
ATOM 833 C CA . SER A 1 106 ? 13.265 5.355 -5.491 1.00 80.56 106 SER A CA 1
ATOM 834 C C . SER A 1 106 ? 13.763 4.571 -6.707 1.00 80.56 106 SER A C 1
ATOM 836 O O . SER A 1 106 ? 14.725 4.977 -7.356 1.00 80.56 106 SER A O 1
ATOM 838 N N . GLY A 1 107 ? 13.042 3.515 -7.080 1.00 70.31 107 GLY A N 1
ATOM 839 C CA . GLY A 1 107 ? 13.385 2.634 -8.184 1.00 70.31 107 GLY A CA 1
ATOM 840 C C . GLY A 1 107 ? 14.123 1.395 -7.727 1.00 70.31 107 GLY A C 1
ATOM 841 O O . GLY A 1 107 ? 14.842 1.385 -6.730 1.00 70.31 107 GLY A O 1
ATOM 842 N N . THR A 1 108 ? 13.919 0.310 -8.464 1.00 68.19 108 THR A N 1
ATOM 843 C CA . THR A 1 108 ? 14.491 -0.987 -8.111 1.00 68.19 108 THR A CA 1
ATOM 844 C C . THR A 1 108 ? 15.682 -1.358 -8.993 1.00 68.19 108 THR A C 1
ATOM 846 O O . THR A 1 108 ? 15.686 -1.057 -10.183 1.00 68.19 108 THR A O 1
ATOM 849 N N . PRO A 1 109 ? 16.662 -2.115 -8.470 1.00 62.34 109 PRO A N 1
ATOM 850 C CA . PRO A 1 109 ? 17.711 -2.705 -9.303 1.00 62.34 109 PRO A CA 1
ATOM 851 C C . PRO A 1 109 ? 17.156 -3.590 -10.431 1.00 62.34 109 PRO A C 1
ATOM 853 O O . PRO A 1 109 ? 17.731 -3.664 -11.510 1.00 62.34 109 PRO A O 1
ATOM 856 N N . ALA A 1 110 ? 15.989 -4.207 -10.220 1.00 62.47 110 ALA A N 1
ATOM 857 C CA . ALA A 1 110 ? 15.279 -4.955 -11.254 1.00 62.47 110 ALA A CA 1
ATOM 858 C C . ALA A 1 110 ? 14.817 -4.062 -12.425 1.00 62.47 110 ALA A C 1
ATOM 860 O O . ALA A 1 110 ? 14.841 -4.509 -13.569 1.00 62.47 110 ALA A O 1
ATOM 861 N N . GLU A 1 111 ? 14.460 -2.795 -12.171 1.00 63.16 111 GLU A N 1
ATOM 862 C CA . GLU A 1 111 ? 14.181 -1.810 -13.228 1.00 63.16 111 GLU A CA 1
ATOM 863 C C . GLU A 1 111 ? 15.426 -1.533 -14.073 1.00 63.16 111 GLU A C 1
ATOM 865 O O . GLU A 1 111 ? 15.304 -1.458 -15.293 1.00 63.16 111 GLU A O 1
ATOM 870 N N . LEU A 1 112 ? 16.612 -1.435 -13.458 1.00 60.72 112 LEU A N 1
ATOM 871 C CA . LEU A 1 112 ? 17.888 -1.233 -14.164 1.00 60.72 112 LEU A CA 1
ATOM 872 C C . LEU A 1 112 ? 18.231 -2.435 -15.056 1.00 60.72 112 LEU A C 1
ATOM 874 O O . LEU A 1 112 ? 18.514 -2.265 -16.237 1.00 60.72 112 LEU A O 1
ATOM 878 N N . VAL A 1 113 ? 18.104 -3.651 -14.520 1.00 59.03 113 VAL A N 1
ATOM 879 C CA . VAL A 1 113 ? 18.352 -4.913 -15.241 1.00 59.03 113 VAL A CA 1
ATOM 880 C C . VAL A 1 113 ? 17.430 -5.083 -16.451 1.00 59.03 113 VAL A C 1
ATOM 882 O O . VAL A 1 113 ? 17.860 -5.557 -17.498 1.00 59.03 113 VAL A O 1
ATOM 885 N N . MET A 1 114 ? 16.158 -4.694 -16.330 1.00 57.56 114 MET A N 1
ATOM 886 C CA . MET A 1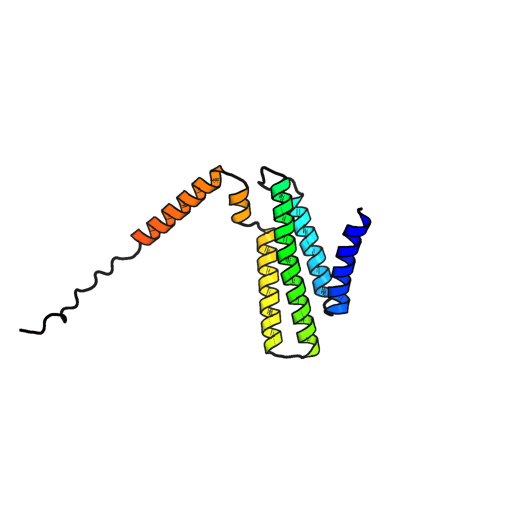 114 ? 15.191 -4.784 -17.430 1.00 57.56 114 MET A CA 1
ATOM 887 C C . MET A 1 114 ? 15.286 -3.633 -18.443 1.00 57.56 114 MET A C 1
ATOM 889 O O . MET A 1 114 ? 14.682 -3.722 -19.512 1.00 57.56 114 MET A O 1
ATOM 893 N N . SER A 1 115 ? 16.004 -2.558 -18.113 1.00 55.56 115 SER A N 1
ATOM 894 C CA . SER A 1 115 ? 16.130 -1.356 -18.945 1.00 55.56 115 SER A CA 1
ATOM 895 C C . SER A 1 115 ? 17.211 -1.469 -20.025 1.00 55.56 115 SER A C 1
ATOM 897 O O . SER A 1 115 ? 17.100 -0.814 -21.061 1.00 55.56 115 SER A O 1
ATOM 899 N N . SER A 1 116 ? 18.212 -2.337 -19.848 1.00 52.56 116 SER A N 1
ATOM 900 C CA . SER A 1 116 ? 19.313 -2.490 -20.806 1.00 52.56 116 SER A CA 1
ATOM 901 C C . SER A 1 116 ? 19.830 -3.929 -20.868 1.00 52.56 116 SER A C 1
ATOM 903 O O . SER A 1 116 ? 20.259 -4.506 -19.872 1.00 52.56 116 SER A O 1
ATOM 905 N N . SER A 1 117 ? 19.839 -4.510 -22.072 1.00 52.81 117 SER A N 1
ATOM 906 C CA . SER A 1 117 ? 20.462 -5.820 -22.319 1.00 52.81 117 SER A CA 1
ATOM 907 C C . SER A 1 117 ? 21.957 -5.809 -21.967 1.00 52.81 117 SER A C 1
ATOM 909 O O . SER A 1 117 ? 22.478 -6.813 -21.492 1.00 52.81 117 SER A O 1
ATOM 911 N N . ASP A 1 118 ? 22.622 -4.662 -22.134 1.00 53.19 118 ASP A N 1
ATOM 912 C CA . ASP A 1 118 ? 24.059 -4.494 -21.885 1.00 53.19 118 ASP A CA 1
ATOM 913 C C . ASP A 1 118 ? 24.402 -4.424 -20.383 1.00 53.19 118 ASP A C 1
ATOM 915 O O . ASP A 1 118 ? 25.456 -4.907 -19.965 1.00 53.19 118 ASP A O 1
ATOM 919 N N . THR A 1 119 ? 23.483 -3.936 -19.537 1.00 53.56 119 THR A N 1
ATOM 920 C CA . THR A 1 119 ? 23.693 -3.864 -18.075 1.00 53.56 119 THR A CA 1
ATOM 921 C C . THR A 1 119 ? 23.618 -5.217 -17.377 1.00 53.56 119 THR A C 1
ATOM 923 O O . THR A 1 119 ? 24.109 -5.350 -16.263 1.00 53.56 119 THR A O 1
ATOM 926 N N . ILE A 1 120 ? 23.025 -6.240 -18.004 1.00 54.88 120 ILE A N 1
ATOM 927 C CA . ILE A 1 120 ? 23.005 -7.601 -17.441 1.00 54.88 120 ILE A CA 1
ATOM 928 C C . ILE A 1 120 ? 24.422 -8.175 -17.413 1.00 54.88 120 ILE A C 1
ATOM 930 O O . ILE A 1 120 ? 24.832 -8.748 -16.409 1.00 54.88 120 ILE A O 1
ATOM 934 N N . THR A 1 121 ? 25.184 -7.990 -18.489 1.00 57.12 121 THR A N 1
ATOM 935 C CA . THR A 1 121 ? 26.589 -8.409 -18.581 1.00 57.12 121 THR A CA 1
ATOM 936 C C . THR A 1 121 ? 27.477 -7.680 -17.580 1.00 57.12 121 THR A C 1
ATOM 938 O O . THR A 1 121 ? 28.334 -8.305 -16.963 1.00 57.12 121 THR A O 1
ATOM 941 N N . GLU A 1 122 ? 27.234 -6.387 -17.374 1.00 58.44 122 GLU A N 1
ATOM 942 C CA . GLU A 1 122 ? 27.982 -5.562 -16.423 1.00 58.44 122 GLU A CA 1
ATOM 943 C C . GLU A 1 122 ? 27.659 -5.953 -14.970 1.00 58.44 122 GLU A C 1
ATOM 945 O O . GLU A 1 122 ? 28.563 -6.218 -14.186 1.00 58.44 122 GLU A O 1
ATOM 950 N N . LEU A 1 123 ? 26.379 -6.163 -14.641 1.00 58.22 123 LEU A N 1
ATOM 951 C CA . LEU A 1 123 ? 25.956 -6.610 -13.311 1.00 58.22 123 LEU A CA 1
ATOM 952 C C . LEU A 1 123 ? 26.417 -8.045 -12.992 1.00 58.22 123 LEU A C 1
ATOM 954 O O . LEU A 1 123 ? 26.791 -8.337 -11.858 1.00 58.22 123 LEU A O 1
ATOM 958 N N . ILE A 1 124 ? 26.406 -8.954 -13.975 1.00 63.50 124 ILE A N 1
ATOM 959 C CA . ILE A 1 124 ? 26.974 -10.304 -13.819 1.00 63.50 124 ILE A CA 1
ATOM 960 C C . ILE A 1 124 ? 28.484 -10.214 -13.587 1.00 63.50 124 ILE A C 1
ATOM 962 O O . ILE A 1 124 ? 28.997 -10.926 -12.726 1.00 63.50 124 ILE A O 1
ATOM 966 N N . SER A 1 125 ? 29.185 -9.334 -14.307 1.00 60.16 125 SER A N 1
ATOM 967 C CA . SER A 1 125 ? 30.614 -9.087 -14.101 1.00 60.16 125 SER A CA 1
ATOM 968 C C . SER A 1 125 ? 30.892 -8.550 -12.694 1.00 60.16 125 SER A C 1
ATOM 970 O O . SER A 1 125 ? 31.798 -9.040 -12.026 1.00 60.16 125 SER A O 1
ATOM 972 N N . ASP A 1 126 ? 30.079 -7.615 -12.203 1.00 64.50 126 ASP A N 1
ATOM 973 C CA . ASP A 1 126 ? 30.216 -7.039 -10.863 1.00 64.50 126 ASP A CA 1
ATOM 974 C C . ASP A 1 126 ? 29.939 -8.062 -9.758 1.00 64.50 126 ASP A C 1
ATOM 976 O O . ASP A 1 126 ? 30.708 -8.155 -8.803 1.00 64.50 126 ASP A O 1
ATOM 980 N N . TYR A 1 127 ? 28.896 -8.889 -9.894 1.00 61.53 127 TYR A N 1
ATOM 981 C CA . TYR A 1 127 ? 28.659 -9.990 -8.956 1.00 61.53 127 TYR A CA 1
ATOM 982 C C . TYR A 1 127 ? 29.766 -11.041 -9.014 1.00 61.53 127 TYR A C 1
ATOM 984 O O . TYR A 1 127 ? 30.174 -11.541 -7.970 1.00 61.53 127 TYR A O 1
ATOM 992 N N . SER A 1 128 ? 30.281 -11.365 -10.202 1.00 60.66 128 SER A N 1
ATOM 993 C CA . SER A 1 128 ? 31.388 -12.312 -10.351 1.00 60.66 128 SER A CA 1
ATOM 994 C C . SER A 1 128 ? 32.676 -11.778 -9.715 1.00 60.66 128 SER A C 1
ATOM 996 O O . SER A 1 128 ? 33.410 -12.547 -9.099 1.00 60.66 128 SER A O 1
ATOM 998 N N . ASN A 1 129 ? 32.921 -10.468 -9.804 1.00 58.97 129 ASN A N 1
ATOM 999 C CA . ASN A 1 129 ? 34.051 -9.805 -9.157 1.00 58.97 129 ASN A CA 1
ATOM 1000 C C . ASN A 1 129 ? 33.873 -9.722 -7.636 1.00 58.97 129 ASN A C 1
ATOM 1002 O O . ASN A 1 129 ? 34.802 -10.046 -6.907 1.00 58.97 129 ASN A O 1
ATOM 1006 N N . ALA A 1 130 ? 32.683 -9.369 -7.145 1.00 59.31 130 ALA A N 1
ATOM 1007 C CA . ALA A 1 130 ? 32.402 -9.285 -5.711 1.00 59.31 130 ALA A CA 1
ATOM 1008 C C . ALA A 1 130 ? 32.415 -10.664 -5.026 1.00 59.31 130 ALA A C 1
ATOM 1010 O O . ALA A 1 130 ? 32.918 -10.800 -3.916 1.00 59.31 130 ALA A O 1
ATOM 1011 N N . ILE A 1 131 ? 31.896 -11.708 -5.683 1.00 60.38 131 ILE A N 1
ATOM 1012 C CA . ILE A 1 131 ? 31.970 -13.089 -5.180 1.00 60.38 131 ILE A CA 1
ATOM 1013 C C . ILE A 1 131 ? 33.420 -13.593 -5.230 1.00 60.38 131 ILE A C 1
ATOM 1015 O O . ILE A 1 131 ? 33.872 -14.216 -4.272 1.00 60.38 131 ILE A O 1
ATOM 1019 N N . GLY A 1 132 ? 34.171 -13.260 -6.287 1.00 54.44 132 GLY A N 1
ATOM 1020 C CA . GLY A 1 132 ? 35.605 -13.544 -6.375 1.00 54.44 132 GLY A CA 1
ATOM 1021 C C . GLY A 1 132 ? 36.428 -12.850 -5.282 1.00 54.44 132 GLY A C 1
ATOM 1022 O O . GLY A 1 132 ? 37.316 -13.471 -4.704 1.00 54.44 132 GLY A O 1
ATOM 1023 N N . GLU A 1 133 ? 36.103 -11.602 -4.932 1.00 49.69 133 GLU A N 1
ATOM 1024 C CA . GLU A 1 133 ? 36.703 -10.904 -3.788 1.00 49.69 133 GLU A CA 1
ATOM 1025 C C . GLU A 1 133 ? 36.353 -11.577 -2.456 1.00 49.69 133 GLU A C 1
ATOM 1027 O O . GLU A 1 133 ? 37.224 -11.694 -1.597 1.00 49.69 133 GLU A O 1
ATOM 1032 N N . ILE A 1 134 ? 35.121 -12.066 -2.277 1.00 51.97 134 ILE A N 1
ATOM 1033 C CA . ILE A 1 134 ? 34.690 -12.771 -1.056 1.00 51.97 134 ILE A CA 1
ATOM 1034 C C . ILE A 1 134 ? 35.414 -14.118 -0.896 1.00 51.97 134 ILE A C 1
ATOM 1036 O O . ILE A 1 134 ? 35.837 -14.452 0.211 1.00 51.97 134 ILE A O 1
ATOM 1040 N N . GLU A 1 135 ? 35.617 -14.878 -1.976 1.00 50.50 135 GLU A N 1
ATOM 1041 C CA . GLU A 1 135 ? 36.400 -16.125 -1.930 1.00 50.50 135 GLU A CA 1
ATOM 1042 C C . GLU A 1 135 ? 37.895 -15.874 -1.667 1.00 50.50 135 GLU A C 1
ATOM 1044 O O . GLU A 1 135 ? 38.549 -16.703 -1.036 1.00 50.50 135 GLU A O 1
ATOM 1049 N N . GLN A 1 136 ? 38.435 -14.723 -2.085 1.00 50.88 136 GLN A N 1
ATOM 1050 C CA . GLN A 1 136 ? 39.836 -14.344 -1.849 1.00 50.88 136 GLN A CA 1
ATOM 1051 C C . GLN A 1 136 ? 40.090 -13.579 -0.540 1.00 50.88 136 GLN A C 1
ATOM 1053 O O . GLN A 1 136 ? 41.246 -13.431 -0.144 1.00 50.88 136 GLN A O 1
ATOM 1058 N N . THR A 1 137 ? 39.044 -13.107 0.146 1.00 47.75 137 THR A N 1
ATOM 1059 C CA . THR A 1 137 ? 39.139 -12.424 1.453 1.00 47.75 137 THR A CA 1
ATOM 1060 C C . THR A 1 137 ? 38.628 -13.253 2.624 1.00 47.75 137 THR A C 1
ATOM 1062 O O . THR A 1 137 ? 38.658 -12.774 3.758 1.00 47.75 137 THR A O 1
ATOM 1065 N N . LEU A 1 138 ? 38.242 -14.514 2.405 1.00 42.97 138 LEU A N 1
ATOM 1066 C CA . LEU A 1 138 ? 38.274 -15.505 3.476 1.00 42.97 138 LEU A CA 1
ATOM 1067 C C . LEU A 1 138 ? 39.735 -15.618 3.935 1.00 42.97 138 LEU A C 1
ATOM 1069 O O . LEU A 1 138 ? 40.562 -16.108 3.162 1.00 42.97 138 LEU A O 1
ATOM 1073 N N . PRO A 1 139 ? 40.098 -15.159 5.151 1.00 46.38 139 PRO A N 1
ATOM 1074 C CA . PRO A 1 139 ? 41.398 -15.503 5.691 1.00 46.38 139 PRO A CA 1
ATOM 1075 C C . PRO A 1 139 ? 41.434 -17.024 5.687 1.00 46.38 139 PRO A C 1
ATOM 1077 O O . PRO A 1 139 ? 40.522 -17.666 6.214 1.00 46.38 139 PRO A O 1
ATOM 1080 N N . GLY A 1 140 ? 42.438 -17.596 5.023 1.00 47.75 140 GLY A N 1
ATOM 1081 C CA . GLY A 1 140 ? 42.730 -19.002 5.199 1.00 47.75 140 GLY A CA 1
ATOM 1082 C C . GLY A 1 140 ? 42.806 -19.229 6.700 1.00 47.75 140 GLY A C 1
ATOM 1083 O O . GLY A 1 140 ? 43.711 -18.719 7.356 1.00 47.75 140 GLY A O 1
ATOM 1084 N N . GLU A 1 141 ? 41.827 -19.938 7.257 1.00 42.31 141 GLU A N 1
ATOM 1085 C CA . GLU A 1 141 ? 42.087 -20.723 8.444 1.00 42.31 141 GLU A CA 1
ATOM 1086 C C . GLU A 1 141 ? 43.259 -21.619 8.033 1.00 42.31 141 GLU A C 1
ATOM 1088 O O . GLU A 1 141 ? 43.077 -22.651 7.383 1.00 42.31 141 GLU A O 1
ATOM 1093 N N . GLU A 1 142 ? 44.479 -21.209 8.384 1.00 47.12 142 GLU A N 1
ATOM 1094 C CA . GLU A 1 142 ? 45.471 -22.152 8.872 1.00 47.12 142 GLU A CA 1
ATOM 1095 C C . GLU A 1 142 ? 44.771 -22.903 10.000 1.00 47.12 142 GLU A C 1
ATOM 1097 O O . GLU A 1 142 ? 44.799 -22.519 11.166 1.00 47.12 142 GLU A O 1
ATOM 1102 N N . ARG A 1 143 ? 44.028 -23.944 9.619 1.00 45.31 143 ARG A N 1
ATOM 1103 C CA . ARG A 1 143 ? 43.631 -24.981 10.545 1.00 45.31 143 ARG A CA 1
ATOM 1104 C C . ARG A 1 143 ? 44.948 -25.555 11.013 1.00 45.31 143 ARG A C 1
ATOM 1106 O O . ARG A 1 143 ? 45.603 -26.276 10.258 1.00 45.31 143 ARG A O 1
ATOM 1113 N N . GLU A 1 144 ? 45.341 -25.175 12.226 1.00 49.38 144 GLU A N 1
ATOM 1114 C CA . GLU A 1 144 ? 46.170 -26.012 13.076 1.00 49.38 144 GLU A CA 1
ATOM 1115 C C . GLU A 1 144 ? 45.726 -27.450 12.819 1.00 49.38 144 GLU A C 1
ATOM 1117 O O . GLU A 1 144 ? 44.575 -27.827 13.062 1.00 49.38 144 GLU A O 1
ATOM 1122 N N . LEU A 1 145 ? 46.614 -28.211 12.184 1.00 47.38 145 LEU A N 1
ATOM 1123 C CA . LEU A 1 145 ? 46.484 -29.648 12.100 1.00 47.38 145 LEU A CA 1
ATOM 1124 C C . LEU A 1 145 ? 46.370 -30.122 13.542 1.00 47.38 145 LEU A C 1
ATOM 1126 O O . LEU A 1 145 ? 47.325 -30.034 14.304 1.00 47.38 145 LEU A O 1
ATOM 1130 N N . ASP A 1 146 ? 45.166 -30.551 13.894 1.00 49.06 146 ASP A N 1
ATOM 1131 C CA . ASP A 1 146 ? 44.828 -31.182 15.154 1.00 49.06 146 ASP A CA 1
ATOM 1132 C C . ASP A 1 146 ? 45.861 -32.284 15.460 1.00 49.06 146 ASP A C 1
ATOM 1134 O O . ASP A 1 146 ? 45.852 -33.361 14.854 1.00 49.06 146 ASP A O 1
ATOM 1138 N N . GLU A 1 147 ? 46.791 -32.000 16.379 1.00 55.78 147 GLU A N 1
ATOM 1139 C CA . GLU A 1 147 ? 47.832 -32.925 16.853 1.00 55.78 147 GLU A CA 1
ATOM 1140 C C . GLU A 1 147 ? 47.249 -34.122 17.635 1.00 55.78 147 GLU A C 1
ATOM 1142 O O . GLU A 1 147 ? 47.993 -34.950 18.159 1.00 55.78 147 GLU A O 1
ATOM 1147 N N . MET A 1 148 ? 45.922 -34.278 17.692 1.00 50.19 148 MET A N 1
ATOM 1148 C CA . MET A 1 148 ? 45.250 -35.343 18.435 1.00 50.19 148 MET A CA 1
ATOM 1149 C C . MET A 1 148 ? 44.698 -36.506 17.592 1.00 50.19 148 MET A C 1
ATOM 1151 O O . MET A 1 148 ? 44.002 -37.369 18.131 1.00 50.19 148 MET A O 1
ATOM 1155 N N . LEU A 1 149 ? 45.056 -36.616 16.306 1.00 52.94 149 LEU A N 1
ATOM 1156 C CA . LEU A 1 149 ? 44.672 -37.763 15.458 1.00 52.94 149 LEU A CA 1
ATOM 1157 C C . LEU A 1 149 ? 45.711 -38.893 15.342 1.00 52.94 149 LEU A C 1
ATOM 1159 O O . LEU A 1 149 ? 45.509 -39.822 14.560 1.00 52.94 149 LEU A O 1
ATOM 1163 N N . TYR A 1 150 ? 46.764 -38.905 16.163 1.00 53.75 150 TYR A N 1
ATOM 1164 C CA . TYR A 1 150 ? 47.624 -40.086 16.302 1.00 53.75 150 TYR A CA 1
ATOM 1165 C C . TYR A 1 150 ? 47.571 -40.665 17.714 1.00 53.75 150 TYR A C 1
ATOM 1167 O O . TYR A 1 150 ? 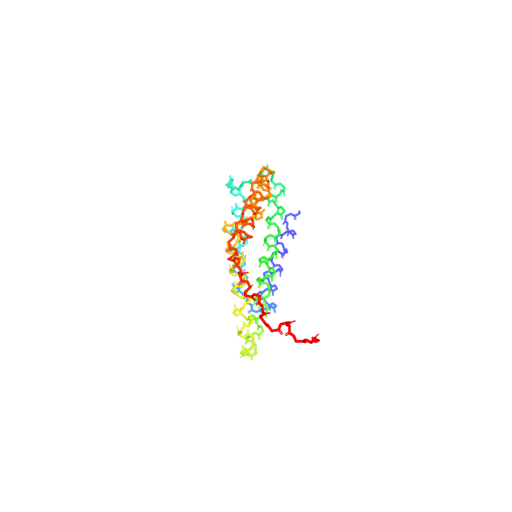48.434 -40.430 18.554 1.00 53.75 150 TYR A O 1
ATOM 1175 N N . CYS A 1 151 ? 46.578 -41.521 17.944 1.00 46.34 151 CYS A N 1
ATOM 1176 C CA . CYS A 1 151 ? 46.716 -42.606 18.903 1.00 46.34 151 CYS A CA 1
ATOM 1177 C C . CYS A 1 151 ? 46.133 -43.886 18.300 1.00 46.34 151 CYS A C 1
ATOM 1179 O O . CYS A 1 151 ? 44.912 -44.020 18.225 1.00 46.34 151 CYS A O 1
ATOM 1181 N N . SER A 1 152 ? 47.011 -44.792 17.847 1.00 42.81 152 SER A N 1
ATOM 1182 C CA . SER A 1 152 ? 46.927 -46.263 17.986 1.00 42.81 152 SER A CA 1
ATOM 1183 C C . SER A 1 152 ? 47.762 -46.974 16.913 1.00 42.81 152 SER A C 1
ATOM 1185 O O . SER A 1 152 ? 47.304 -47.143 15.784 1.00 42.81 152 SER A O 1
ATOM 1187 N N . CYS A 1 153 ? 48.978 -47.387 17.282 1.00 40.06 153 CYS A N 1
ATOM 1188 C CA . CYS A 1 153 ? 49.433 -48.785 17.296 1.00 40.06 153 CYS A CA 1
ATOM 1189 C C . CYS A 1 153 ? 50.826 -48.865 17.928 1.00 40.06 153 CYS A C 1
ATOM 1191 O O . CY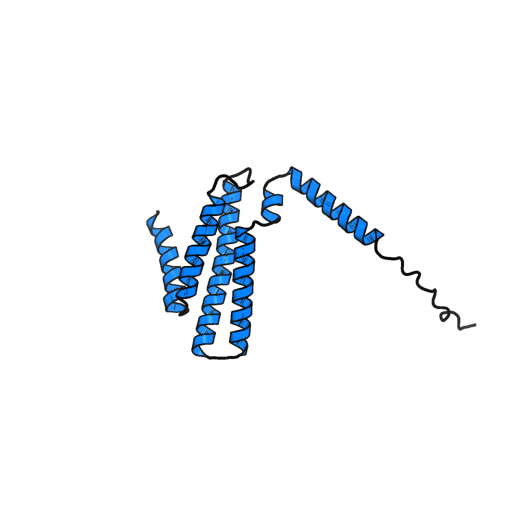S A 1 153 ? 51.741 -48.178 17.425 1.00 40.06 153 CYS A O 1
#